Protein AF-A0A973HL40-F1 (afdb_monomer_lite)

Foldseek 3Di:
DDPPPLALCVQCVPPQADVSVLVSCVVRPDDDPNNTDQFLVVVVVVVVVLVVVCVVVVPPPSRHHHDDDLVVLQVVVCVVVVHDPVRDPGLSVVLVVPDPDRNSSSVVSSVSVVVVVVVD

pLDDT: mean 86.2, std 14.15, range [38.0, 97.5]

Structure (mmCIF, N/CA/C/O backbone):
data_AF-A0A973HL40-F1
#
_entry.id   AF-A0A973HL40-F1
#
loop_
_atom_site.group_PDB
_atom_site.id
_atom_site.type_symbol
_atom_site.label_atom_id
_atom_site.label_alt_id
_atom_site.label_comp_id
_atom_site.label_asym_id
_atom_site.label_entity_id
_atom_site.label_seq_id
_atom_site.pdbx_PDB_ins_code
_atom_site.Cartn_x
_atom_site.Cartn_y
_atom_site.Cartn_z
_atom_site.occupancy
_atom_site.B_iso_or_equiv
_atom_site.auth_seq_id
_atom_site.auth_comp_id
_atom_site.auth_asym_id
_atom_site.auth_atom_id
_atom_site.pdbx_PDB_model_num
ATOM 1 N N . MET A 1 1 ? 11.579 25.416 21.909 1.00 38.44 1 MET A N 1
ATOM 2 C CA . MET A 1 1 ? 11.850 24.539 20.756 1.00 38.44 1 MET A CA 1
ATOM 3 C C . MET A 1 1 ? 10.811 23.442 20.833 1.00 38.44 1 MET A C 1
ATOM 5 O O . MET A 1 1 ? 10.981 22.498 21.596 1.00 38.44 1 MET A O 1
ATOM 9 N N . GLU A 1 2 ? 9.658 23.698 20.223 1.00 38.00 2 GLU A N 1
ATOM 10 C CA . GLU A 1 2 ? 8.537 22.760 20.189 1.00 38.00 2 GLU A CA 1
ATOM 11 C C . GLU A 1 2 ? 9.014 21.490 19.486 1.00 38.00 2 GLU A C 1
ATOM 13 O O . GLU A 1 2 ? 9.581 21.551 18.396 1.00 38.00 2 GLU A O 1
ATOM 18 N N . LYS A 1 3 ? 8.876 20.345 20.157 1.00 41.88 3 LYS A N 1
ATOM 19 C CA . LYS A 1 3 ? 8.977 19.055 19.486 1.00 41.88 3 LYS A CA 1
ATOM 20 C C . LYS A 1 3 ? 7.745 18.990 18.598 1.00 41.88 3 LYS A C 1
ATOM 22 O O . LYS A 1 3 ? 6.650 18.813 19.117 1.00 41.88 3 LYS A O 1
ATOM 27 N N . GLU A 1 4 ? 7.901 19.222 17.300 1.00 44.38 4 GLU A N 1
ATOM 28 C CA . GLU A 1 4 ? 6.856 18.852 16.353 1.00 44.38 4 GLU A CA 1
ATOM 29 C C . GLU A 1 4 ? 6.624 17.350 16.522 1.00 44.38 4 GLU A C 1
ATOM 31 O O . GLU A 1 4 ? 7.457 16.529 16.133 1.00 44.38 4 GLU A O 1
ATOM 36 N N . ASP A 1 5 ? 5.510 17.006 17.166 1.00 46.97 5 ASP A N 1
ATOM 37 C CA . ASP A 1 5 ? 4.965 15.658 17.290 1.00 46.97 5 ASP A CA 1
ATOM 38 C C . ASP A 1 5 ? 4.482 15.170 15.908 1.00 46.97 5 ASP A C 1
ATOM 40 O O . ASP A 1 5 ? 3.320 14.828 15.710 1.00 46.97 5 ASP A O 1
ATOM 44 N N . ASN A 1 6 ? 5.401 15.106 14.937 1.00 52.03 6 ASN A N 1
ATOM 45 C CA . ASN A 1 6 ? 5.248 14.506 13.606 1.00 52.03 6 ASN A CA 1
ATOM 46 C C . ASN A 1 6 ? 5.227 12.968 13.694 1.00 52.03 6 ASN A C 1
ATOM 48 O O . ASN A 1 6 ? 5.807 12.252 12.876 1.00 52.03 6 ASN A O 1
ATOM 52 N N . HIS A 1 7 ? 4.610 12.429 14.744 1.00 67.00 7 HIS A N 1
ATOM 53 C CA . HIS A 1 7 ? 4.504 10.997 14.917 1.00 67.00 7 HIS A CA 1
ATOM 54 C C . HIS A 1 7 ? 3.284 10.524 14.133 1.00 67.00 7 HIS A C 1
ATOM 56 O O . HIS A 1 7 ? 2.154 10.802 14.524 1.00 67.00 7 HIS A O 1
ATOM 62 N N . ILE A 1 8 ? 3.502 9.771 13.051 1.00 74.25 8 ILE A N 1
ATOM 63 C CA . ILE A 1 8 ? 2.435 9.197 12.208 1.00 74.25 8 ILE A CA 1
ATOM 64 C C . ILE A 1 8 ? 1.329 8.510 13.026 1.00 74.25 8 ILE A C 1
ATOM 66 O O . ILE A 1 8 ? 0.156 8.588 12.680 1.00 74.25 8 ILE A O 1
ATOM 70 N N . LEU A 1 9 ? 1.697 7.927 14.172 1.00 74.19 9 LEU A N 1
ATOM 71 C CA . LEU A 1 9 ? 0.788 7.346 15.167 1.00 74.19 9 LEU A CA 1
ATOM 72 C C . LEU A 1 9 ? -0.354 8.281 15.598 1.00 74.19 9 LEU A C 1
ATOM 74 O O . LEU A 1 9 ? -1.446 7.791 15.859 1.00 74.19 9 LEU A O 1
ATOM 78 N N . ASN A 1 10 ? -0.132 9.596 15.660 1.00 80.38 10 ASN A N 1
ATOM 79 C CA . ASN A 1 10 ? -1.182 10.560 15.994 1.00 80.38 10 ASN A CA 1
ATOM 80 C C . ASN A 1 10 ? -2.217 10.687 14.871 1.00 80.38 10 ASN A C 1
ATOM 82 O O . ASN A 1 10 ? -3.399 10.848 15.158 1.00 80.38 10 ASN A O 1
ATOM 86 N N . HIS A 1 11 ? -1.781 10.578 13.615 1.00 81.94 11 HIS A N 1
ATOM 87 C CA . HIS A 1 11 ? -2.641 10.709 12.440 1.00 81.94 11 HIS A CA 1
ATOM 88 C C . HIS A 1 11 ? -3.406 9.418 12.139 1.00 81.94 11 HIS A C 1
ATOM 90 O O . HIS A 1 11 ? -4.557 9.475 11.729 1.00 81.94 11 HIS A O 1
ATOM 96 N N . ILE A 1 12 ? -2.807 8.252 12.400 1.00 81.88 12 ILE A N 1
ATOM 97 C CA . ILE A 1 12 ? -3.475 6.955 12.196 1.00 81.88 12 ILE A CA 1
ATOM 98 C C . ILE A 1 12 ? -4.312 6.511 13.407 1.00 81.88 12 ILE A C 1
ATOM 100 O O . ILE A 1 12 ? -4.929 5.445 13.391 1.00 81.88 12 ILE A O 1
ATOM 104 N N . LYS A 1 13 ? -4.345 7.304 14.486 1.00 82.69 13 LYS A N 1
ATOM 105 C CA . LYS A 1 13 ? -5.124 6.979 15.682 1.00 82.69 13 LYS A CA 1
ATOM 106 C C . LYS A 1 13 ? -6.618 6.997 15.359 1.00 82.69 13 LYS A C 1
ATOM 108 O O . LYS A 1 13 ? -7.176 8.036 15.030 1.00 82.69 13 LYS A O 1
ATOM 113 N N . GLY A 1 14 ? -7.278 5.857 15.547 1.00 80.81 14 GLY A N 1
ATOM 114 C CA . GLY A 1 14 ? -8.717 5.718 15.302 1.00 80.81 14 GLY A CA 1
ATOM 115 C C . GLY A 1 14 ? -9.083 5.394 13.853 1.00 80.81 14 GLY A C 1
ATOM 116 O O . GLY A 1 14 ? -10.270 5.275 13.563 1.00 80.81 14 GLY A O 1
ATOM 117 N N . VAL A 1 15 ? -8.097 5.20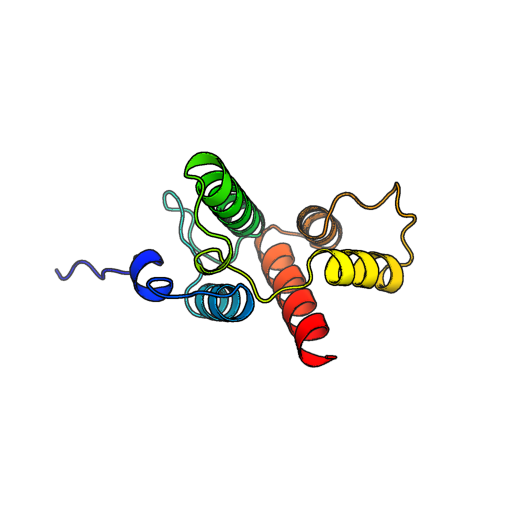4 12.973 1.00 86.75 15 VAL A N 1
ATOM 118 C CA . VAL A 1 15 ? -8.311 4.612 11.650 1.00 86.75 15 VAL A CA 1
ATOM 119 C C . VAL A 1 15 ? -8.745 3.155 11.818 1.00 86.75 15 VAL A C 1
ATOM 121 O O . VAL A 1 15 ? -8.124 2.409 12.576 1.00 86.75 15 VAL A O 1
ATOM 124 N N . LYS A 1 16 ? -9.821 2.763 11.127 1.00 86.50 16 LYS A N 1
ATOM 125 C CA . LYS A 1 16 ? -10.437 1.427 11.230 1.00 86.50 16 LYS A CA 1
ATOM 126 C C . LYS A 1 16 ? -10.454 0.643 9.920 1.00 86.50 16 LYS A C 1
ATOM 128 O O . LYS A 1 16 ? -10.858 -0.515 9.899 1.00 86.50 16 LYS A O 1
ATOM 133 N N . ASP A 1 17 ? -10.000 1.253 8.837 1.00 91.38 17 ASP A N 1
ATOM 134 C CA . ASP A 1 17 ? -9.997 0.643 7.519 1.00 91.38 17 ASP A CA 1
ATOM 135 C C . ASP A 1 17 ? -8.721 0.994 6.752 1.00 91.38 17 ASP A C 1
ATOM 137 O O . ASP A 1 17 ? -8.057 2.006 7.003 1.00 91.38 17 ASP A O 1
ATOM 141 N N . TRP A 1 18 ? -8.361 0.106 5.834 1.00 92.75 18 TRP A N 1
ATOM 142 C CA . TRP A 1 18 ? -7.175 0.247 4.999 1.00 92.75 18 TRP A CA 1
ATOM 143 C C . TRP A 1 18 ? -7.215 1.472 4.070 1.00 92.75 18 TRP A C 1
ATOM 145 O O . TRP A 1 18 ? -6.201 2.166 4.008 1.00 92.75 18 TRP A O 1
ATOM 155 N N . PRO A 1 19 ? -8.331 1.818 3.395 1.00 92.00 19 PRO A N 1
ATOM 156 C CA . PRO A 1 19 ? -8.406 3.050 2.606 1.00 92.00 19 PRO A CA 1
ATOM 157 C C . PRO A 1 19 ? -8.064 4.320 3.388 1.00 92.00 19 PRO A C 1
ATOM 159 O O . PRO A 1 19 ? -7.211 5.098 2.961 1.00 92.00 19 PRO A O 1
ATOM 162 N N . SER A 1 20 ? -8.656 4.503 4.566 1.00 91.44 20 SER A N 1
ATOM 163 C CA . SER A 1 20 ? -8.386 5.647 5.438 1.00 91.44 20 SER A CA 1
ATOM 164 C C . SER A 1 20 ? -6.950 5.624 5.963 1.00 91.44 20 SER A C 1
ATOM 166 O O . SER A 1 20 ? -6.312 6.673 6.090 1.00 91.44 20 SER A O 1
ATOM 168 N N . PHE A 1 21 ? -6.404 4.432 6.231 1.00 92.19 21 PHE A N 1
ATOM 169 C CA . PHE A 1 21 ? -4.994 4.268 6.577 1.00 92.19 21 PHE A CA 1
ATOM 170 C C . PHE A 1 21 ? -4.090 4.770 5.450 1.00 92.19 21 PHE A C 1
ATOM 172 O O . PHE A 1 21 ? -3.240 5.626 5.693 1.00 92.19 21 PHE A O 1
ATOM 179 N N . PHE A 1 22 ? -4.287 4.310 4.214 1.00 91.94 22 PHE A N 1
ATOM 180 C CA . PHE A 1 22 ? -3.440 4.713 3.092 1.00 91.94 22 PHE A CA 1
ATOM 181 C C . PHE A 1 22 ? -3.588 6.187 2.730 1.00 91.94 22 PHE A C 1
ATOM 183 O O . PHE A 1 22 ? -2.567 6.829 2.487 1.00 91.94 22 PHE A O 1
ATOM 190 N N . ALA A 1 23 ? -4.796 6.752 2.796 1.00 89.69 23 ALA A N 1
ATOM 191 C 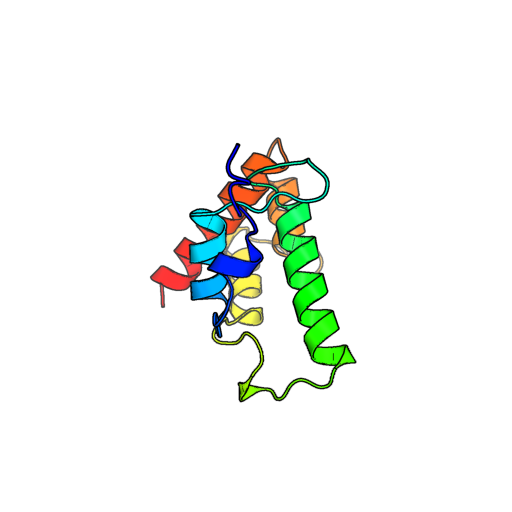CA . ALA A 1 23 ? -5.000 8.193 2.650 1.00 89.69 23 ALA A CA 1
ATOM 192 C C . ALA A 1 23 ? -4.149 8.978 3.668 1.00 89.69 23 ALA A C 1
ATOM 194 O O . ALA A 1 23 ? -3.403 9.888 3.302 1.00 89.69 23 ALA A O 1
ATOM 195 N N . THR A 1 24 ? -4.150 8.536 4.930 1.00 89.56 24 THR A N 1
ATOM 196 C CA . THR A 1 24 ? -3.325 9.134 5.991 1.00 89.56 24 THR A CA 1
ATOM 197 C C . THR A 1 24 ? -1.828 8.999 5.697 1.00 89.56 24 THR A C 1
ATOM 199 O O . THR A 1 24 ? -1.077 9.957 5.866 1.00 89.56 24 THR A O 1
ATOM 202 N N . ILE A 1 25 ? -1.371 7.831 5.228 1.00 87.94 25 ILE A N 1
ATOM 203 C CA . ILE A 1 25 ? 0.040 7.605 4.875 1.00 87.94 25 ILE A CA 1
ATOM 204 C C . ILE A 1 25 ? 0.470 8.440 3.656 1.00 87.94 25 ILE A C 1
ATOM 206 O O . ILE A 1 25 ? 1.627 8.860 3.576 1.00 87.94 25 ILE A O 1
ATOM 210 N N . GLN A 1 26 ? -0.421 8.698 2.696 1.00 85.12 26 GLN A N 1
ATOM 211 C CA . GLN A 1 26 ? -0.115 9.552 1.547 1.00 85.12 26 GLN A CA 1
ATOM 212 C C . GLN A 1 26 ? 0.101 11.018 1.957 1.00 85.12 26 GLN A C 1
ATOM 214 O O . GLN A 1 26 ? 1.035 11.654 1.450 1.00 85.12 26 GLN A O 1
ATOM 219 N N . GLU A 1 27 ? -0.734 11.534 2.865 1.00 85.25 27 GLU A N 1
ATOM 220 C CA . GLU A 1 27 ? -0.663 12.902 3.402 1.00 85.25 27 GLU A CA 1
ATOM 221 C C . GLU A 1 27 ? 0.486 13.079 4.400 1.00 85.25 27 GLU A C 1
ATOM 223 O O . GLU A 1 27 ? 1.179 14.099 4.400 1.00 85.25 27 GLU A O 1
ATOM 228 N N . HIS A 1 28 ? 0.736 12.045 5.202 1.00 84.06 28 HIS A N 1
ATOM 229 C CA . HIS A 1 28 ? 1.759 12.014 6.236 1.00 84.06 28 HIS A CA 1
ATOM 230 C C . HIS A 1 28 ? 2.679 10.797 6.036 1.00 84.06 28 HIS A C 1
ATOM 232 O O . HIS A 1 28 ? 2.555 9.796 6.746 1.00 84.06 28 HIS A O 1
ATOM 238 N N . PRO A 1 29 ? 3.626 10.847 5.075 1.00 77.94 29 PRO A N 1
ATOM 239 C CA . PRO A 1 29 ? 4.526 9.729 4.823 1.00 77.94 29 PRO A CA 1
ATOM 240 C C . PRO A 1 29 ? 5.316 9.342 6.070 1.00 77.94 29 PRO A C 1
ATOM 242 O O . PRO A 1 29 ? 5.874 10.192 6.768 1.00 77.94 29 PRO A O 1
ATOM 245 N N . ILE A 1 30 ? 5.387 8.039 6.321 1.00 72.44 30 ILE A N 1
ATOM 246 C CA . ILE A 1 30 ? 6.055 7.482 7.494 1.00 72.44 30 ILE A CA 1
ATOM 247 C C . ILE A 1 30 ? 7.552 7.802 7.448 1.00 72.44 30 ILE A C 1
ATOM 249 O O . ILE A 1 30 ? 8.199 7.772 6.401 1.00 72.44 30 ILE A O 1
ATOM 253 N N . SER A 1 31 ? 8.115 8.075 8.619 1.00 67.88 31 SER A N 1
ATOM 254 C CA . SER A 1 31 ? 9.556 8.099 8.839 1.00 67.88 31 SER A CA 1
ATOM 255 C C . SER A 1 31 ? 9.897 7.053 9.886 1.00 67.88 31 SER A C 1
ATOM 257 O O . SER A 1 31 ? 9.397 7.121 11.009 1.00 67.88 31 SER A O 1
ATOM 259 N N . MET A 1 32 ? 10.724 6.073 9.523 1.00 59.50 32 MET A N 1
ATOM 260 C CA . MET A 1 32 ? 11.179 5.029 10.440 1.00 59.50 32 MET A CA 1
ATOM 261 C C . MET A 1 32 ? 12.699 5.130 10.597 1.00 59.50 32 MET A C 1
ATOM 263 O O . MET A 1 32 ? 13.437 5.187 9.618 1.00 59.50 32 MET A O 1
ATOM 267 N N . MET A 1 33 ? 13.181 5.200 11.845 1.00 53.16 33 MET A N 1
ATOM 268 C CA . MET A 1 33 ? 14.615 5.287 12.185 1.00 53.16 33 MET A CA 1
ATOM 269 C C . MET A 1 33 ? 15.392 6.424 11.483 1.00 53.16 33 MET A C 1
ATOM 271 O O . MET A 1 33 ? 16.577 6.286 11.194 1.00 53.16 33 MET A O 1
ATOM 275 N N . GLY A 1 34 ? 14.743 7.558 11.200 1.00 51.31 34 GLY A N 1
ATOM 276 C CA . GLY A 1 34 ? 15.381 8.703 10.535 1.00 51.31 34 GLY A CA 1
ATOM 277 C C . GLY A 1 34 ? 15.493 8.584 9.010 1.00 51.31 34 GLY A C 1
ATOM 278 O O . GLY A 1 34 ? 15.910 9.544 8.365 1.00 51.31 34 GLY A O 1
ATOM 279 N N . TYR A 1 35 ? 15.060 7.463 8.424 1.00 49.69 35 TYR A N 1
ATOM 280 C CA . TYR A 1 35 ? 14.782 7.352 6.994 1.00 49.69 35 TYR A CA 1
ATOM 281 C C . TYR A 1 35 ? 13.332 7.784 6.762 1.00 49.69 35 TYR A C 1
ATOM 283 O O . TYR A 1 35 ? 12.384 7.035 6.995 1.00 49.69 35 TYR A O 1
ATOM 291 N N . GLY A 1 36 ? 13.169 9.055 6.397 1.00 58.72 36 GLY A N 1
ATOM 292 C CA . GLY A 1 36 ? 11.865 9.677 6.193 1.00 58.72 36 GLY A CA 1
ATOM 293 C C . GLY A 1 36 ? 11.365 9.580 4.759 1.00 58.72 36 GLY A C 1
ATOM 294 O O . GLY A 1 36 ? 12.124 9.803 3.816 1.00 58.72 36 GLY A O 1
ATOM 295 N N . GLY A 1 37 ? 10.062 9.350 4.600 1.00 76.81 37 GLY A N 1
ATOM 296 C CA . GLY A 1 37 ? 9.339 9.661 3.375 1.00 76.81 37 GLY A CA 1
ATOM 297 C C . GLY A 1 37 ? 8.647 8.473 2.718 1.00 76.81 37 GLY A C 1
ATOM 298 O O . GLY A 1 37 ? 8.455 7.407 3.288 1.00 76.81 37 GLY A O 1
ATOM 299 N N . LYS A 1 38 ? 8.235 8.696 1.472 1.00 88.44 38 LYS A N 1
ATOM 300 C CA . LYS A 1 38 ? 7.569 7.703 0.625 1.00 88.44 38 LYS A CA 1
ATOM 301 C C . LYS A 1 38 ? 8.528 6.537 0.343 1.00 88.44 38 LYS A C 1
ATOM 303 O O . LYS A 1 38 ? 9.474 6.731 -0.417 1.00 88.44 38 LYS A O 1
ATOM 308 N N . SER A 1 39 ? 8.283 5.378 0.959 1.00 91.19 39 SER A N 1
ATOM 309 C CA . SER A 1 39 ? 9.125 4.175 0.887 1.00 91.19 39 SER A CA 1
ATOM 310 C C . SER A 1 39 ? 8.275 2.905 0.845 1.00 91.19 39 SER A C 1
ATOM 312 O O . SER A 1 39 ? 7.469 2.684 1.753 1.00 91.19 39 SER A O 1
ATOM 314 N N . ILE A 1 40 ? 8.450 2.064 -0.184 1.00 93.81 40 ILE A N 1
ATOM 315 C CA . ILE A 1 40 ? 7.665 0.826 -0.325 1.00 93.81 40 ILE A CA 1
ATOM 316 C C . ILE A 1 40 ? 8.057 -0.199 0.740 1.00 93.81 40 ILE A C 1
ATOM 318 O O . ILE A 1 40 ? 7.187 -0.852 1.306 1.00 93.81 40 ILE A O 1
ATOM 322 N N . ASN A 1 41 ? 9.343 -0.276 1.095 1.00 91.25 41 ASN A N 1
ATOM 323 C CA . ASN A 1 41 ? 9.818 -1.158 2.162 1.00 91.25 41 ASN A CA 1
ATOM 324 C C . ASN A 1 41 ? 9.230 -0.778 3.525 1.00 91.25 41 ASN A C 1
ATOM 326 O O . ASN A 1 41 ? 8.847 -1.645 4.307 1.00 91.25 41 ASN A O 1
ATOM 330 N N . THR A 1 42 ? 9.134 0.526 3.802 1.00 89.81 42 THR A N 1
ATOM 331 C CA . THR A 1 42 ? 8.536 1.009 5.053 1.00 89.81 42 THR A CA 1
ATOM 332 C C . THR A 1 42 ? 7.038 0.712 5.084 1.00 89.81 42 THR A C 1
ATOM 334 O O . THR A 1 42 ? 6.529 0.269 6.112 1.00 89.81 42 THR A O 1
ATOM 337 N N . LEU A 1 43 ? 6.339 0.909 3.961 1.00 91.25 43 LEU A N 1
ATOM 338 C CA . LEU A 1 43 ? 4.916 0.597 3.833 1.00 91.25 43 LEU A CA 1
ATOM 339 C C . LEU A 1 43 ? 4.635 -0.892 4.074 1.00 91.25 43 LEU A C 1
ATOM 341 O O . LEU A 1 43 ? 3.846 -1.222 4.958 1.00 91.25 43 LEU A O 1
ATOM 345 N N . GLU A 1 44 ? 5.326 -1.775 3.349 1.00 93.12 44 GLU A N 1
ATOM 346 C CA . GLU A 1 44 ? 5.174 -3.229 3.477 1.00 93.12 44 GLU A CA 1
ATOM 347 C C . GLU A 1 44 ? 5.481 -3.691 4.908 1.00 93.12 44 GLU A C 1
ATOM 349 O O . GLU A 1 44 ? 4.725 -4.474 5.488 1.00 93.12 44 GLU A O 1
ATOM 354 N N . GLY A 1 45 ? 6.553 -3.165 5.511 1.00 90.00 45 GLY A N 1
ATOM 355 C CA . GLY A 1 45 ? 6.923 -3.466 6.891 1.00 90.00 45 GLY A CA 1
ATOM 356 C C . GLY A 1 45 ? 5.846 -3.055 7.898 1.00 90.00 45 GLY A C 1
ATOM 357 O O . GLY A 1 45 ? 5.527 -3.829 8.801 1.00 90.00 45 GLY A O 1
ATOM 358 N N . MET A 1 46 ? 5.237 -1.874 7.733 1.00 88.69 46 MET A N 1
ATOM 359 C CA . MET A 1 46 ? 4.139 -1.425 8.599 1.00 88.69 46 MET A CA 1
ATOM 360 C C . MET A 1 46 ? 2.898 -2.298 8.430 1.00 88.69 46 MET A C 1
ATOM 362 O O . MET A 1 46 ? 2.331 -2.732 9.429 1.00 88.69 46 MET A O 1
ATOM 366 N N . MET A 1 47 ? 2.487 -2.569 7.189 1.00 91.88 47 MET A N 1
ATOM 367 C CA . MET A 1 47 ? 1.317 -3.401 6.902 1.00 91.88 47 MET A CA 1
ATOM 368 C C . MET A 1 47 ? 1.487 -4.798 7.491 1.00 91.88 47 MET A C 1
ATOM 370 O O . MET A 1 47 ? 0.632 -5.269 8.236 1.00 91.88 47 MET A O 1
ATOM 374 N N . THR A 1 48 ? 2.642 -5.413 7.239 1.00 91.75 48 THR A N 1
ATOM 375 C CA . THR A 1 48 ? 3.006 -6.721 7.789 1.00 91.75 48 THR A CA 1
ATOM 376 C C . THR A 1 48 ? 2.994 -6.689 9.315 1.00 91.75 48 THR A C 1
ATOM 378 O O . THR A 1 48 ? 2.393 -7.557 9.945 1.00 91.75 48 THR A O 1
ATOM 381 N N . GLY A 1 49 ? 3.598 -5.666 9.927 1.00 91.38 49 GLY A N 1
ATOM 382 C CA . GLY A 1 49 ? 3.604 -5.484 11.377 1.00 91.38 49 GLY A CA 1
ATOM 383 C C . GLY A 1 49 ? 2.203 -5.343 11.977 1.00 91.38 49 GLY A C 1
ATOM 384 O O . GLY A 1 49 ? 1.931 -5.942 13.015 1.00 91.38 49 GLY A O 1
ATOM 385 N N . ILE A 1 50 ? 1.301 -4.607 11.319 1.00 90.50 50 ILE A N 1
ATOM 386 C CA . ILE A 1 50 ? -0.092 -4.458 11.758 1.00 90.50 50 ILE A CA 1
ATOM 387 C C . ILE A 1 50 ? -0.837 -5.794 11.668 1.00 90.50 50 ILE A C 1
ATOM 389 O O . ILE A 1 50 ? -1.452 -6.199 12.655 1.00 90.50 50 ILE A O 1
ATOM 393 N N . CYS A 1 51 ? -0.738 -6.505 10.541 1.00 90.75 51 CYS A N 1
ATOM 394 C CA . CYS A 1 51 ? -1.371 -7.815 10.372 1.00 90.75 51 CYS A CA 1
ATOM 395 C C . CYS A 1 51 ? -0.878 -8.815 11.430 1.00 90.75 51 CYS A C 1
ATOM 397 O O . CYS A 1 51 ? -1.678 -9.488 12.078 1.00 90.75 51 CYS A O 1
ATOM 399 N N . TRP A 1 52 ? 0.436 -8.872 11.677 1.00 93.38 52 TRP A N 1
ATOM 400 C CA . TRP A 1 52 ? 0.992 -9.720 12.733 1.00 93.38 52 TRP A CA 1
ATOM 401 C C . TRP A 1 52 ? 0.526 -9.307 14.124 1.00 93.38 52 TRP A C 1
ATOM 403 O O . TRP A 1 52 ? 0.200 -10.179 14.924 1.00 93.38 52 TRP A O 1
ATOM 413 N N . ALA A 1 53 ? 0.466 -8.010 14.430 1.00 91.44 53 ALA A N 1
ATOM 414 C CA . ALA A 1 53 ? -0.020 -7.538 15.722 1.00 91.44 53 ALA A CA 1
ATOM 415 C C . ALA A 1 53 ? -1.486 -7.939 15.952 1.00 91.44 53 ALA A C 1
ATOM 417 O O . ALA A 1 53 ? -1.816 -8.425 17.032 1.00 91.44 53 ALA A O 1
ATOM 418 N N . GLN A 1 54 ? -2.344 -7.806 14.937 1.00 91.50 54 GLN A N 1
ATOM 419 C CA . GLN A 1 54 ? -3.745 -8.232 15.011 1.00 91.50 54 GLN A CA 1
ATOM 420 C C . GLN A 1 54 ? -3.871 -9.729 15.314 1.00 91.50 54 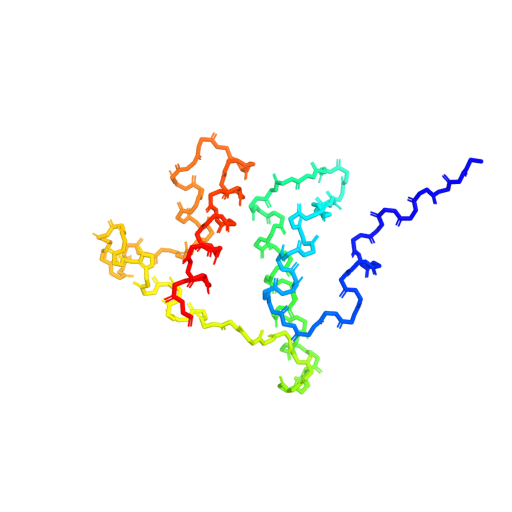GLN A C 1
ATOM 422 O O . GLN A 1 54 ? -4.616 -10.110 16.216 1.00 91.50 54 GLN A O 1
ATOM 427 N N . ILE A 1 55 ? -3.078 -10.564 14.632 1.00 91.38 55 ILE A N 1
ATOM 428 C CA . ILE A 1 55 ? -3.047 -12.018 14.847 1.00 91.38 55 ILE A CA 1
ATOM 429 C C . ILE A 1 55 ? -2.519 -12.357 16.247 1.00 91.38 55 ILE A C 1
ATOM 431 O O . ILE A 1 55 ? -3.164 -13.079 17.002 1.00 91.38 55 ILE A O 1
ATOM 435 N N . LEU A 1 56 ? -1.348 -11.832 16.618 1.00 95.12 56 LEU A N 1
ATOM 436 C CA . LEU A 1 56 ? -0.670 -12.171 17.874 1.00 95.12 56 LEU A CA 1
ATOM 437 C C . LEU A 1 56 ? -1.461 -11.731 19.108 1.00 95.12 56 LEU A C 1
ATOM 439 O O . LEU A 1 56 ? -1.394 -12.387 20.148 1.00 95.12 56 LEU A O 1
ATOM 443 N N . HIS A 1 57 ? -2.209 -10.634 18.997 1.00 93.88 57 HIS A N 1
ATOM 444 C CA . HIS A 1 57 ? -3.040 -10.117 20.078 1.00 93.88 57 HIS A CA 1
ATOM 445 C C . HIS A 1 57 ? -4.498 -10.586 20.015 1.00 93.88 57 HIS A C 1
ATOM 447 O O . HIS A 1 57 ? -5.266 -10.210 20.898 1.00 93.88 57 HIS A O 1
ATOM 453 N N . ASN A 1 58 ? -4.872 -11.433 19.045 1.00 92.38 58 ASN A N 1
ATOM 454 C CA . ASN A 1 58 ? -6.251 -11.881 18.816 1.00 92.38 58 ASN A CA 1
ATOM 455 C C . ASN A 1 58 ? -7.244 -10.707 18.794 1.00 92.38 58 ASN A C 1
ATOM 457 O O . ASN A 1 58 ? -8.267 -10.736 19.481 1.00 92.38 58 ASN A O 1
ATOM 461 N N . VAL A 1 59 ? -6.903 -9.650 18.055 1.00 89.19 59 VAL A N 1
ATOM 462 C CA . VAL A 1 59 ? -7.776 -8.481 17.908 1.00 89.19 59 VAL A CA 1
ATOM 463 C C . VAL A 1 59 ? -9.092 -8.939 17.259 1.00 89.19 59 VAL A C 1
ATOM 465 O O . VAL A 1 59 ? -9.035 -9.669 16.264 1.00 89.19 59 VAL A O 1
ATOM 468 N N . PRO A 1 60 ? -10.265 -8.570 17.812 1.00 88.69 60 PRO A N 1
ATOM 469 C CA . PRO A 1 60 ? -11.552 -8.885 17.201 1.00 88.69 60 PRO A CA 1
ATOM 470 C C . PRO A 1 60 ? -11.617 -8.412 15.745 1.00 88.69 60 PRO A C 1
ATOM 472 O O . PRO A 1 60 ? -11.101 -7.348 15.411 1.00 88.69 60 PRO A O 1
ATOM 475 N N . GLU A 1 61 ? -12.250 -9.193 14.869 1.00 84.62 61 GLU A N 1
ATOM 476 C CA . GLU A 1 61 ? -12.300 -8.894 13.430 1.00 84.62 61 GLU A CA 1
ATOM 477 C C . GLU A 1 61 ? -12.925 -7.519 13.134 1.00 84.62 61 GLU A C 1
ATOM 479 O O . GLU A 1 61 ? -12.473 -6.814 12.235 1.00 84.62 61 GLU A O 1
ATOM 484 N N . ASP A 1 62 ? -13.904 -7.096 13.936 1.00 85.50 62 ASP A N 1
ATOM 485 C CA . ASP A 1 62 ? -14.559 -5.786 13.863 1.00 85.50 62 ASP A CA 1
ATOM 486 C C . ASP A 1 62 ? -13.711 -4.622 14.418 1.00 85.50 62 ASP A C 1
ATOM 488 O O . ASP A 1 62 ? -14.052 -3.450 14.225 1.00 85.50 62 ASP A O 1
ATOM 492 N N . GLU A 1 63 ? -12.593 -4.930 15.076 1.00 85.12 63 GLU A N 1
ATOM 493 C CA . GLU A 1 63 ? -11.578 -3.976 15.535 1.00 85.12 63 GLU A CA 1
ATOM 494 C C . GLU A 1 63 ? -10.324 -3.963 14.643 1.00 85.12 63 GLU A C 1
ATOM 496 O O . GLU A 1 63 ? -9.507 -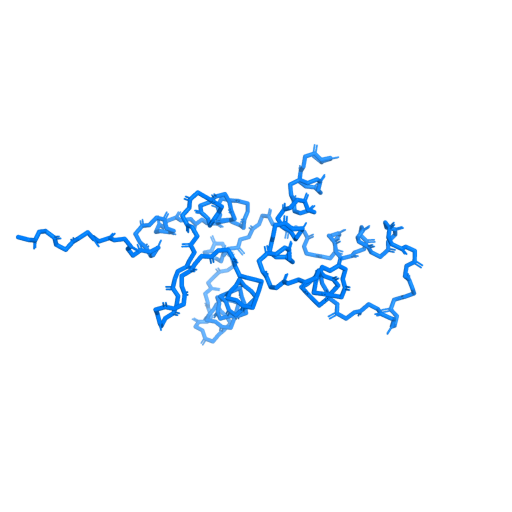3.040 14.731 1.00 85.12 63 GLU A O 1
ATOM 501 N N . CYS A 1 64 ? -10.165 -4.955 13.764 1.00 87.12 64 CYS A N 1
ATOM 502 C CA . CYS A 1 64 ? -9.090 -4.998 12.783 1.00 87.12 64 CYS A CA 1
ATOM 503 C C . CYS A 1 64 ? -9.282 -3.945 11.683 1.00 87.12 64 CYS A C 1
ATOM 505 O O . CYS A 1 64 ? -10.397 -3.604 11.285 1.00 87.12 64 CYS A O 1
ATOM 507 N N . LEU A 1 65 ? -8.159 -3.484 11.124 1.00 88.69 65 LEU A N 1
ATOM 508 C CA . LEU A 1 65 ? -8.163 -2.773 9.847 1.00 88.69 65 LEU A CA 1
ATOM 509 C C . LEU A 1 65 ? -8.783 -3.684 8.788 1.00 88.69 65 LEU A C 1
ATOM 511 O O . LEU A 1 65 ? -8.232 -4.732 8.446 1.00 88.69 65 LEU A O 1
ATOM 515 N N . SER A 1 66 ? -9.928 -3.261 8.276 1.00 87.44 66 SER A N 1
ATOM 516 C CA . SER A 1 66 ? -10.723 -4.003 7.302 1.00 87.44 66 SER A CA 1
ATOM 517 C C . SER A 1 66 ? -11.031 -3.118 6.087 1.00 87.44 66 SER A C 1
ATOM 519 O O . SER A 1 66 ? -10.328 -2.139 5.824 1.00 87.44 66 SER A O 1
ATOM 521 N N . GLY A 1 67 ? -12.043 -3.479 5.296 1.00 87.38 67 GLY A N 1
ATOM 522 C CA . GLY A 1 67 ? -12.532 -2.629 4.206 1.00 87.38 67 GLY A CA 1
ATOM 523 C C . GLY A 1 67 ? -11.668 -2.614 2.944 1.00 87.38 67 GLY A C 1
ATOM 524 O O . GLY A 1 67 ? -11.836 -1.723 2.117 1.00 87.38 67 GLY A O 1
ATOM 525 N N . PHE A 1 68 ? -10.766 -3.585 2.769 1.00 92.00 68 PHE A N 1
ATOM 526 C CA . PHE A 1 68 ? -10.019 -3.752 1.524 1.00 92.00 68 PHE A CA 1
ATOM 527 C C . PHE A 1 68 ? -9.990 -5.209 1.067 1.00 92.00 68 PHE A C 1
ATOM 529 O O . PHE A 1 68 ? -9.697 -6.117 1.844 1.00 92.00 68 PHE A O 1
ATOM 536 N N . ASP A 1 69 ? -10.312 -5.412 -0.208 1.00 93.00 69 ASP A N 1
ATOM 537 C CA . ASP A 1 69 ? -10.312 -6.713 -0.869 1.00 93.00 69 ASP A CA 1
ATOM 538 C C . ASP A 1 69 ? -8.903 -7.038 -1.380 1.00 93.00 69 ASP A C 1
ATOM 540 O O . ASP A 1 69 ? -8.571 -6.773 -2.535 1.00 93.00 69 ASP A O 1
ATOM 544 N N . TRP A 1 70 ? -8.065 -7.581 -0.491 1.00 92.88 70 TRP A N 1
ATOM 545 C CA . TRP A 1 70 ? -6.687 -7.969 -0.813 1.00 92.88 70 TRP A CA 1
ATOM 546 C C . TRP A 1 70 ? -6.617 -8.983 -1.958 1.00 92.88 70 TRP A C 1
ATOM 548 O O . TRP A 1 70 ? -5.802 -8.822 -2.862 1.00 92.88 70 TRP A O 1
ATOM 558 N N . GLY A 1 71 ? -7.501 -9.987 -1.948 1.00 93.88 71 GLY A N 1
ATOM 559 C CA . GLY A 1 71 ? -7.539 -11.020 -2.984 1.00 93.88 71 GLY A CA 1
ATOM 560 C C . GLY A 1 71 ? -7.900 -10.438 -4.348 1.00 93.88 71 GLY A C 1
ATOM 561 O O . GLY A 1 71 ? -7.175 -10.641 -5.317 1.00 93.88 71 GLY A O 1
ATOM 562 N N . GLY A 1 72 ? -8.964 -9.634 -4.414 1.00 95.69 72 GLY A N 1
ATOM 563 C CA . GLY A 1 72 ? -9.351 -8.969 -5.655 1.00 95.69 72 GLY A CA 1
ATOM 564 C C . GLY A 1 72 ? -8.326 -7.945 -6.149 1.00 95.69 72 GLY A C 1
ATOM 565 O O . GLY A 1 72 ? -8.218 -7.741 -7.357 1.00 95.69 72 GLY A O 1
ATOM 566 N N . PHE A 1 73 ? -7.569 -7.306 -5.251 1.00 96.25 73 PHE A N 1
ATOM 567 C CA . PHE A 1 73 ? -6.483 -6.400 -5.631 1.00 96.25 73 PHE A CA 1
ATOM 568 C C . PHE A 1 73 ? -5.328 -7.145 -6.306 1.00 96.25 73 PHE A C 1
ATOM 570 O O . PHE A 1 73 ? -4.853 -6.716 -7.359 1.00 96.25 73 PHE A O 1
ATOM 577 N N . ASP A 1 74 ? -4.919 -8.278 -5.736 1.00 95.44 74 ASP A N 1
ATOM 578 C CA . ASP A 1 74 ? -3.873 -9.126 -6.303 1.00 95.44 74 ASP A CA 1
ATOM 579 C C . ASP A 1 74 ? -4.308 -9.720 -7.653 1.00 95.44 74 ASP A C 1
ATOM 581 O O . ASP A 1 74 ? -3.575 -9.614 -8.636 1.00 95.44 74 ASP A O 1
ATOM 585 N N . GLU A 1 75 ? -5.534 -10.245 -7.752 1.00 95.75 75 GLU A N 1
ATOM 586 C CA . GLU A 1 75 ? -6.106 -10.731 -9.019 1.00 95.75 75 GLU A CA 1
ATOM 587 C C . GLU A 1 75 ? -6.159 -9.632 -10.091 1.00 95.75 75 GLU A C 1
ATOM 589 O O . GLU A 1 75 ? -5.855 -9.869 -11.264 1.00 95.75 75 GLU A O 1
ATOM 594 N N . TRP A 1 76 ? -6.514 -8.408 -9.695 1.00 96.25 76 TRP A N 1
ATOM 595 C CA . TRP A 1 76 ? -6.543 -7.265 -10.599 1.00 96.25 76 TRP A CA 1
ATOM 596 C C . TRP A 1 76 ? -5.148 -6.894 -11.120 1.00 96.25 76 TRP A C 1
ATOM 598 O O . TRP A 1 76 ? -5.010 -6.586 -12.306 1.00 96.25 76 TRP A O 1
ATOM 608 N N . LEU A 1 77 ? -4.110 -6.942 -10.279 1.00 96.62 77 LEU A N 1
ATOM 609 C CA . LEU A 1 77 ? -2.730 -6.700 -10.711 1.00 96.62 77 LEU A CA 1
ATOM 610 C C . LEU A 1 77 ? -2.223 -7.800 -11.646 1.00 96.62 77 LEU A C 1
ATOM 612 O O . LEU A 1 77 ? -1.615 -7.481 -12.669 1.00 96.62 77 LEU A O 1
ATOM 616 N N . ILE A 1 78 ? -2.527 -9.064 -11.342 1.00 96.31 78 ILE A N 1
ATOM 617 C CA . ILE A 1 78 ? -2.205 -10.208 -12.203 1.00 96.31 78 ILE A CA 1
ATOM 618 C C . ILE A 1 78 ? -2.798 -10.000 -13.605 1.00 96.31 78 ILE A C 1
ATOM 620 O O . ILE A 1 78 ? -2.071 -10.073 -14.597 1.00 96.31 78 ILE A O 1
ATOM 624 N N . ASP A 1 79 ? -4.085 -9.644 -13.712 1.00 95.25 79 ASP A N 1
ATOM 625 C CA . ASP A 1 79 ? -4.707 -9.373 -15.016 1.00 95.25 79 ASP A CA 1
ATOM 626 C C . ASP A 1 79 ? -4.134 -8.120 -15.698 1.00 95.25 79 ASP A C 1
ATOM 628 O O . ASP A 1 79 ? -3.903 -8.124 -16.912 1.00 95.25 79 ASP A O 1
ATOM 632 N N . LYS A 1 80 ? -3.878 -7.044 -14.943 1.00 94.44 80 LYS A N 1
ATOM 633 C CA . LYS A 1 80 ? -3.336 -5.787 -15.481 1.00 94.44 80 LYS A CA 1
ATOM 634 C C . LYS A 1 80 ? -1.961 -5.980 -16.122 1.00 94.44 80 LYS A C 1
ATOM 636 O O . LYS A 1 80 ? -1.708 -5.397 -17.176 1.00 94.44 80 LYS A O 1
ATOM 641 N N . TYR A 1 81 ? -1.109 -6.794 -15.505 1.00 95.38 81 TYR A N 1
ATOM 642 C CA . TYR A 1 81 ? 0.259 -7.058 -15.958 1.00 95.38 81 TYR A CA 1
ATOM 643 C C . TYR A 1 81 ? 0.396 -8.332 -16.801 1.00 95.38 81 TYR A C 1
ATOM 645 O O . TYR A 1 81 ? 1.476 -8.588 -17.325 1.00 95.38 81 TYR A O 1
ATOM 653 N N . LYS A 1 82 ? -0.696 -9.088 -16.998 1.00 95.25 82 LYS A N 1
ATOM 654 C CA . LYS A 1 82 ? -0.709 -10.364 -17.739 1.00 95.25 82 LYS A CA 1
ATOM 655 C C . LYS A 1 82 ? 0.319 -11.359 -17.189 1.00 95.25 82 LYS A C 1
ATOM 657 O O . LYS A 1 82 ? 1.018 -12.009 -17.959 1.00 95.25 82 LYS A O 1
ATOM 662 N N . LEU A 1 83 ? 0.397 -11.431 -15.862 1.00 94.31 83 LEU A N 1
ATOM 663 C CA . LEU A 1 83 ? 1.286 -12.337 -15.137 1.00 94.31 83 LEU A CA 1
ATOM 664 C C . LEU A 1 83 ? 0.635 -13.712 -15.004 1.00 94.31 83 LEU A C 1
ATOM 666 O O . LEU A 1 83 ? -0.586 -13.804 -14.853 1.00 94.31 83 LEU A O 1
ATOM 670 N N . GLU A 1 84 ? 1.443 -14.767 -14.992 1.00 92.50 84 GLU A N 1
ATOM 671 C CA . GLU A 1 84 ? 0.968 -16.061 -14.508 1.00 92.50 84 GLU A CA 1
ATOM 672 C C . GLU A 1 84 ? 0.929 -16.062 -12.962 1.00 92.50 84 GLU A C 1
ATOM 674 O O . GLU A 1 84 ? 1.747 -15.396 -12.315 1.00 92.50 84 GLU A O 1
ATOM 679 N N . PRO A 1 85 ? -0.014 -16.775 -12.314 1.00 85.31 85 PRO A N 1
ATOM 680 C CA . PRO A 1 85 ? -0.149 -16.743 -10.854 1.00 85.31 85 PRO A CA 1
ATOM 681 C C . PRO A 1 85 ? 1.100 -17.183 -10.075 1.00 85.31 85 PRO A C 1
ATOM 683 O O . PRO A 1 85 ? 1.291 -16.756 -8.941 1.00 85.31 85 PRO A O 1
ATOM 686 N N . ASP A 1 86 ? 1.940 -18.039 -10.655 1.00 88.81 86 ASP A N 1
ATOM 687 C CA . ASP A 1 86 ? 3.199 -18.508 -10.066 1.00 88.81 86 ASP A CA 1
ATOM 688 C C . ASP A 1 86 ? 4.363 -17.518 -10.234 1.00 88.81 86 ASP A C 1
ATOM 690 O O . ASP A 1 86 ? 5.353 -17.605 -9.506 1.00 88.81 86 ASP A O 1
ATOM 694 N N . GLU A 1 87 ? 4.229 -16.548 -11.138 1.00 88.62 87 GLU A N 1
ATOM 695 C CA . GLU A 1 87 ? 5.162 -15.430 -11.305 1.00 88.62 87 GLU A CA 1
ATOM 696 C C . GLU A 1 87 ? 4.848 -14.274 -10.340 1.00 88.62 87 GLU A C 1
ATOM 698 O O . GLU A 1 87 ? 5.705 -13.428 -10.066 1.00 88.62 87 GLU A O 1
ATOM 703 N N . TYR A 1 88 ? 3.631 -14.234 -9.785 1.00 92.38 88 TYR A N 1
ATOM 704 C CA . TYR A 1 88 ? 3.203 -13.177 -8.878 1.00 92.38 88 TYR A CA 1
ATOM 705 C C . TYR A 1 88 ? 3.742 -13.380 -7.458 1.00 92.38 88 TYR A C 1
ATOM 707 O O . TYR A 1 88 ? 3.345 -14.279 -6.720 1.00 92.38 88 TYR A O 1
ATOM 715 N N . SER A 1 89 ? 4.626 -12.476 -7.043 1.00 92.38 89 SER A N 1
ATOM 716 C CA . SER A 1 89 ? 5.263 -12.474 -5.719 1.00 92.38 89 SER A CA 1
ATOM 717 C C . SER A 1 89 ? 4.628 -11.488 -4.728 1.00 92.38 89 SER A C 1
ATOM 719 O O . SER A 1 89 ? 5.143 -11.293 -3.625 1.00 92.38 89 SER A O 1
ATOM 721 N N . GLY A 1 90 ? 3.496 -10.880 -5.099 1.00 95.00 90 GLY A N 1
ATOM 722 C CA . GLY A 1 90 ? 2.780 -9.891 -4.296 1.00 95.00 90 GLY A CA 1
ATOM 723 C C . GLY A 1 90 ? 2.978 -8.452 -4.776 1.00 95.00 90 GLY A C 1
ATOM 724 O O . GLY A 1 90 ? 3.984 -8.094 -5.390 1.00 95.00 90 GLY A O 1
ATOM 725 N N . SER A 1 91 ? 2.008 -7.596 -4.454 1.00 96.50 91 SER A N 1
ATOM 726 C CA . SER A 1 91 ? 1.905 -6.239 -5.009 1.00 96.50 91 SER A CA 1
ATOM 727 C C . SER A 1 91 ? 3.088 -5.338 -4.650 1.00 96.50 91 SER A C 1
ATOM 729 O O . SER A 1 91 ? 3.516 -4.524 -5.465 1.00 96.50 91 SER A O 1
ATOM 731 N N . HIS A 1 92 ? 3.659 -5.486 -3.453 1.00 96.62 92 HIS A N 1
ATOM 732 C CA . HIS A 1 92 ? 4.834 -4.717 -3.034 1.00 96.62 92 HIS A CA 1
ATOM 733 C C . HIS A 1 92 ? 6.083 -5.094 -3.833 1.00 96.62 92 HIS A C 1
ATOM 735 O O . HIS A 1 92 ? 6.837 -4.207 -4.232 1.00 96.62 92 HIS A O 1
ATOM 741 N N . GLN A 1 93 ? 6.299 -6.391 -4.081 1.00 96.50 93 GLN A N 1
ATOM 742 C CA . GLN A 1 93 ? 7.435 -6.855 -4.872 1.00 96.50 93 GLN A CA 1
ATOM 743 C C . GLN A 1 93 ? 7.268 -6.456 -6.338 1.00 96.50 93 GLN A C 1
ATOM 745 O O . GLN A 1 93 ? 8.184 -5.863 -6.899 1.00 96.50 93 GLN A O 1
ATOM 750 N N . LEU A 1 94 ? 6.067 -6.625 -6.899 1.00 97.25 94 LEU A N 1
ATOM 751 C CA . LEU A 1 94 ? 5.754 -6.141 -8.242 1.00 97.25 94 LEU A CA 1
ATOM 752 C C . LEU A 1 94 ? 6.011 -4.628 -8.375 1.00 97.25 94 LEU A C 1
ATOM 754 O O . LEU A 1 94 ? 6.612 -4.180 -9.346 1.00 97.25 94 LEU A O 1
ATOM 758 N N . ALA A 1 95 ? 5.635 -3.822 -7.375 1.00 97.50 95 ALA A N 1
ATOM 759 C CA . ALA A 1 95 ? 5.912 -2.383 -7.382 1.00 97.50 95 ALA A CA 1
ATOM 760 C C . ALA A 1 95 ? 7.412 -2.053 -7.362 1.00 97.50 95 ALA A C 1
ATOM 762 O O . ALA A 1 95 ? 7.811 -1.032 -7.921 1.00 97.50 95 ALA A O 1
ATOM 763 N N . ARG A 1 96 ? 8.241 -2.875 -6.703 1.00 97.19 96 ARG A N 1
ATOM 764 C CA . ARG A 1 96 ? 9.705 -2.724 -6.718 1.00 97.19 96 ARG A CA 1
ATOM 765 C C . ARG A 1 96 ? 10.282 -3.079 -8.079 1.00 97.19 96 ARG A C 1
ATOM 767 O O . ARG A 1 96 ? 11.136 -2.344 -8.558 1.00 97.19 96 ARG A O 1
ATOM 774 N N . ASP A 1 97 ? 9.818 -4.171 -8.672 1.00 96.00 97 ASP A N 1
ATOM 775 C CA . ASP A 1 97 ? 10.326 -4.662 -9.953 1.00 96.00 97 ASP A CA 1
ATOM 776 C C . ASP A 1 97 ? 10.000 -3.681 -11.093 1.00 96.00 97 ASP A C 1
ATOM 778 O O . ASP A 1 97 ? 10.832 -3.438 -11.966 1.00 96.00 97 ASP A O 1
ATOM 782 N N . GLU A 1 98 ? 8.838 -3.026 -11.024 1.00 96.31 98 GLU A N 1
ATOM 783 C CA . GLU A 1 98 ? 8.375 -2.037 -12.006 1.00 96.31 98 GLU A CA 1
ATOM 784 C C . GLU A 1 98 ? 8.949 -0.620 -11.807 1.00 96.31 98 GLU A C 1
ATOM 786 O O . GLU A 1 98 ? 8.737 0.266 -12.640 1.00 96.31 98 GLU A O 1
ATOM 791 N N . ALA A 1 99 ? 9.654 -0.351 -10.703 1.00 96.06 99 ALA A N 1
ATOM 792 C CA . ALA A 1 99 ? 10.081 1.000 -10.353 1.00 96.06 99 ALA A CA 1
ATOM 793 C C . ALA A 1 99 ? 11.588 1.123 -10.104 1.00 96.06 99 ALA A C 1
ATOM 795 O O . ALA A 1 99 ? 12.176 0.417 -9.297 1.00 96.06 99 ALA A O 1
ATOM 796 N N . ASP A 1 100 ? 12.206 2.171 -10.658 1.00 94.12 100 ASP A N 1
ATOM 797 C CA . ASP A 1 100 ? 13.661 2.394 -10.530 1.00 94.12 100 ASP A CA 1
ATOM 798 C C . ASP A 1 100 ? 14.151 2.756 -9.110 1.00 94.12 100 ASP A C 1
ATOM 800 O O . ASP A 1 100 ? 15.325 3.069 -8.910 1.00 94.12 100 ASP A O 1
ATOM 804 N N . SER A 1 101 ? 13.253 2.868 -8.127 1.00 95.06 101 SER A N 1
ATOM 805 C CA . SER A 1 101 ? 13.616 3.219 -6.749 1.00 95.06 101 SER A CA 1
ATOM 806 C C . SER A 1 101 ? 12.494 2.903 -5.769 1.00 95.06 101 SER A C 1
ATOM 808 O O . SER A 1 101 ? 11.319 2.983 -6.118 1.00 95.06 101 SER A O 1
ATOM 810 N N . ASP A 1 102 ? 12.858 2.709 -4.503 1.00 93.19 102 ASP A N 1
ATOM 811 C CA . ASP A 1 102 ? 11.933 2.481 -3.384 1.00 93.19 102 ASP A CA 1
ATOM 812 C C . ASP A 1 102 ? 10.838 3.566 -3.258 1.00 93.19 102 ASP A C 1
ATOM 814 O O . ASP A 1 102 ? 9.667 3.267 -3.018 1.00 93.19 102 ASP A O 1
ATOM 818 N N . LYS A 1 103 ? 11.185 4.834 -3.515 1.00 93.38 103 LY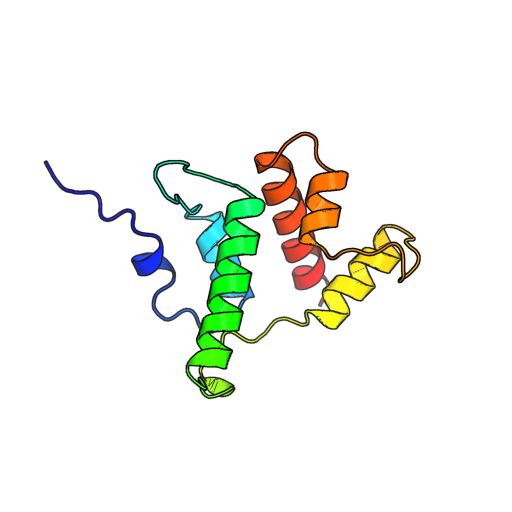S A N 1
ATOM 819 C CA . LYS A 1 103 ? 10.220 5.944 -3.526 1.00 93.38 103 LYS A CA 1
ATOM 820 C C . LYS A 1 103 ? 9.254 5.883 -4.708 1.00 93.38 103 LYS A C 1
ATOM 822 O O . LYS A 1 103 ? 8.073 6.188 -4.543 1.00 93.38 103 LYS A O 1
ATOM 827 N N . LYS A 1 104 ? 9.744 5.548 -5.906 1.00 95.69 104 LYS A N 1
ATOM 828 C CA . LYS A 1 104 ? 8.881 5.384 -7.086 1.00 95.69 104 LYS A CA 1
ATOM 829 C C . LYS A 1 104 ? 7.962 4.175 -6.913 1.00 95.69 104 LYS A C 1
ATOM 831 O O . LYS A 1 104 ? 6.784 4.305 -7.215 1.00 95.69 104 LYS A O 1
ATOM 836 N N . ALA A 1 105 ? 8.468 3.079 -6.347 1.00 96.62 105 ALA A N 1
ATOM 837 C CA . ALA A 1 105 ? 7.683 1.894 -6.016 1.00 96.62 105 ALA A CA 1
ATOM 838 C C . ALA A 1 105 ? 6.539 2.232 -5.051 1.00 96.62 105 ALA A C 1
ATOM 840 O O . ALA A 1 105 ? 5.401 1.851 -5.293 1.00 96.62 105 ALA A O 1
ATOM 841 N N . PHE A 1 106 ? 6.801 3.038 -4.012 1.00 94.88 106 PHE A N 1
ATOM 842 C CA . PHE A 1 106 ? 5.744 3.524 -3.117 1.00 94.88 106 PHE A CA 1
ATOM 843 C C . PHE A 1 106 ? 4.659 4.289 -3.877 1.00 94.88 106 PHE A C 1
ATOM 845 O O . PHE A 1 106 ? 3.472 4.053 -3.682 1.00 94.88 106 PHE A O 1
ATOM 852 N N . VAL A 1 107 ? 5.062 5.238 -4.728 1.00 95.44 107 VAL A N 1
ATOM 853 C CA . VAL A 1 107 ? 4.108 6.059 -5.488 1.00 95.44 107 VAL A CA 1
ATOM 854 C C . VAL A 1 107 ? 3.293 5.191 -6.442 1.00 95.44 107 VAL A C 1
ATOM 856 O O . VAL A 1 107 ? 2.086 5.378 -6.529 1.00 95.44 107 VAL A O 1
ATOM 859 N N . LEU A 1 108 ? 3.936 4.238 -7.116 1.00 97.38 108 LEU A N 1
ATOM 860 C CA . LEU A 1 108 ? 3.292 3.309 -8.035 1.00 97.38 108 LEU A CA 1
ATOM 861 C C . LEU A 1 108 ? 2.274 2.416 -7.315 1.00 97.38 108 LEU A C 1
ATOM 863 O O . LEU A 1 108 ? 1.132 2.314 -7.753 1.00 97.38 108 LEU A O 1
ATOM 867 N N . TRP A 1 109 ? 2.653 1.846 -6.171 1.00 97.19 109 TRP A N 1
ATOM 868 C CA . TRP A 1 109 ? 1.759 1.024 -5.360 1.00 97.19 109 TRP A CA 1
ATOM 869 C C . TRP A 1 109 ? 0.538 1.820 -4.878 1.00 97.19 109 TRP A C 1
ATOM 871 O O . TRP A 1 109 ? -0.593 1.355 -4.989 1.00 97.19 109 TRP A O 1
ATOM 881 N N . MET A 1 110 ? 0.745 3.061 -4.425 1.00 95.50 110 MET A N 1
ATOM 882 C CA . MET A 1 110 ? -0.352 3.956 -4.038 1.00 95.50 110 MET A CA 1
ATOM 883 C C . MET A 1 110 ? -1.276 4.293 -5.217 1.00 95.50 110 MET A C 1
ATOM 885 O O . MET A 1 110 ? -2.489 4.306 -5.056 1.00 95.50 110 MET A O 1
ATOM 889 N N . GLN A 1 111 ? -0.729 4.500 -6.418 1.00 96.19 111 GLN A N 1
ATOM 890 C CA . GLN A 1 111 ? -1.539 4.713 -7.624 1.00 96.19 111 GLN A CA 1
ATOM 891 C C . GLN A 1 111 ? -2.374 3.484 -7.982 1.00 96.19 111 GLN A C 1
ATOM 893 O O . GLN A 1 111 ? -3.522 3.625 -8.391 1.00 96.19 111 GLN A O 1
ATOM 898 N N . TRP A 1 112 ? -1.817 2.281 -7.834 1.00 97.00 112 TRP A N 1
ATOM 899 C CA . TRP A 1 112 ? -2.561 1.039 -8.027 1.00 97.00 112 TRP A CA 1
ATOM 900 C C . TRP A 1 112 ? -3.696 0.898 -7.021 1.00 97.00 112 TRP A C 1
ATOM 902 O O . TRP A 1 112 ? -4.808 0.551 -7.412 1.00 97.00 112 TRP A O 1
ATOM 912 N N . PHE A 1 113 ? -3.431 1.212 -5.754 1.00 95.44 113 PHE A N 1
ATOM 913 C CA . PHE A 1 113 ? -4.446 1.235 -4.711 1.00 95.44 113 PHE A CA 1
ATOM 914 C C . PHE A 1 113 ? -5.593 2.204 -5.055 1.00 95.44 113 PHE A C 1
ATOM 916 O O . PHE A 1 113 ? -6.762 1.810 -5.047 1.00 95.44 113 PHE A O 1
ATOM 923 N N . ASP A 1 114 ? -5.272 3.444 -5.432 1.00 94.12 114 ASP A N 1
ATOM 924 C CA . ASP A 1 114 ? -6.262 4.464 -5.808 1.00 94.12 114 ASP A CA 1
ATOM 925 C C . ASP A 1 114 ? -7.052 4.051 -7.066 1.00 94.12 114 ASP A C 1
ATOM 927 O O . ASP A 1 114 ? -8.270 4.226 -7.156 1.00 94.12 114 ASP A O 1
ATOM 931 N N . GLU A 1 115 ? -6.384 3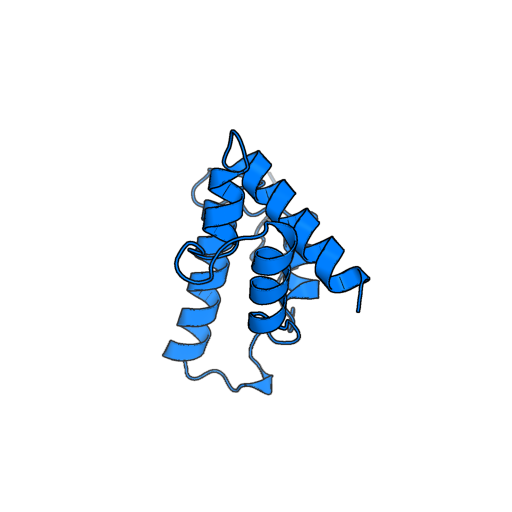.454 -8.054 1.00 95.44 115 GLU A N 1
ATOM 932 C CA . GLU A 1 115 ? -7.024 2.969 -9.279 1.00 95.44 115 GLU A CA 1
ATOM 933 C C . GLU A 1 115 ? -7.975 1.795 -9.010 1.00 95.44 115 GLU A C 1
ATOM 935 O O . GLU A 1 115 ? -9.055 1.731 -9.597 1.00 95.44 115 GLU A O 1
ATOM 940 N N . PHE A 1 116 ? -7.597 0.869 -8.131 1.00 94.94 116 PHE A N 1
ATOM 941 C CA . PHE A 1 116 ? -8.439 -0.269 -7.773 1.00 94.94 116 PHE A CA 1
ATOM 942 C C . PHE A 1 116 ? -9.667 0.166 -6.967 1.00 94.94 116 PHE A C 1
ATOM 944 O O . PHE A 1 116 ? -10.781 -0.277 -7.249 1.00 94.94 116 PHE A O 1
ATOM 951 N N . THR A 1 117 ? -9.477 1.066 -6.001 1.00 90.50 117 THR A N 1
ATOM 952 C CA . THR A 1 117 ? -10.558 1.558 -5.133 1.00 90.50 117 THR A CA 1
ATOM 953 C C . THR A 1 117 ? -11.524 2.500 -5.845 1.00 90.50 117 THR A C 1
ATOM 955 O O . THR A 1 117 ? -12.705 2.488 -5.529 1.00 90.50 117 THR A O 1
ATOM 958 N N . SER A 1 118 ? -11.071 3.278 -6.832 1.00 86.50 118 SER A N 1
ATOM 959 C CA . SER A 1 118 ? -11.943 4.182 -7.604 1.00 86.50 118 SER A CA 1
ATOM 960 C C . SER A 1 118 ? -12.795 3.490 -8.676 1.00 86.50 118 SER A C 1
ATOM 962 O O . SER A 1 118 ? -13.752 4.083 -9.175 1.00 86.50 118 SER A O 1
ATOM 964 N N . LYS A 1 119 ? -12.455 2.255 -9.065 1.00 63.75 119 LYS A N 1
ATOM 965 C CA . LYS A 1 119 ? -13.188 1.469 -10.077 1.00 63.75 119 LYS A CA 1
ATOM 966 C C . LYS A 1 119 ? -14.316 0.607 -9.500 1.00 63.75 119 LYS A C 1
ATOM 968 O O . LYS A 1 119 ? -14.974 -0.099 -10.268 1.00 63.75 119 LYS A O 1
ATOM 973 N N . ARG A 1 120 ? -14.529 0.639 -8.186 1.00 52.97 120 ARG A N 1
ATOM 974 C CA . ARG A 1 120 ? -15.563 -0.112 -7.461 1.00 52.97 120 ARG A CA 1
ATOM 975 C C . ARG A 1 120 ? -16.432 0.839 -6.646 1.00 52.97 120 ARG A C 1
ATOM 977 O O . ARG A 1 120 ? -17.611 0.479 -6.445 1.00 52.97 120 ARG A O 1
#

Secondary structure (DSSP, 8-state):
-------HHHHSTT--BHHHHHHHHHHS--EETTEES--HHHHHHHHHHHHHHHHHTT--TTTS-B---HHHHHHHHHHHHT--TTT---HHHHHHHTSSSHHHHHHHHHHHHHHHHHT-

Radius of gyration: 15.28 Å; chains: 1; bounding box: 31×43×38 Å

Sequence (120 aa):
MEKEDNHILNHIKGVKDWPSFFATIQEHPISMMGYGGKSINTLEGMMTGICWAQILHNVPEDECLSGFDWGGFDEWLIDKYKLEPDEYSGSHQLARDEADSDKKAFVLWMQWFDEFTSKR